Protein AF-A0A0N4XAH3-F1 (afdb_monomer_lite)

Radius of gyration: 21.97 Å; chains: 1; bounding box: 39×33×67 Å

Sequence (111 aa):
MGSLNHLNLLRDEHLELLNKYGELQQKYATLQSKVDPDQVPDASTLAGQLCATMRNLFENHTFSDIVIRVDGRELKCHKFLLVARSNHWNDLESTDFVDIPGIIPCRFQEV

Structure (mmCIF, N/CA/C/O backbone):
data_AF-A0A0N4XAH3-F1
#
_entry.id   AF-A0A0N4XAH3-F1
#
loop_
_atom_site.group_PDB
_atom_site.id
_atom_site.type_symbol
_atom_site.label_atom_id
_atom_site.label_alt_id
_atom_site.label_comp_id
_atom_site.label_asym_id
_atom_site.label_entity_id
_atom_site.label_seq_id
_atom_site.pdbx_PDB_ins_code
_atom_site.Cartn_x
_atom_site.Cartn_y
_atom_site.Cartn_z
_atom_site.occupancy
_atom_site.B_iso_or_equiv
_atom_site.auth_seq_id
_atom_site.auth_comp_id
_atom_site.auth_asym_id
_atom_site.auth_atom_id
_atom_site.pdbx_PDB_model_num
ATOM 1 N N . MET A 1 1 ? 11.287 -8.070 -51.767 1.00 53.91 1 MET A N 1
ATOM 2 C CA . MET A 1 1 ? 11.911 -7.054 -50.885 1.00 53.91 1 MET A CA 1
ATOM 3 C C . MET A 1 1 ? 11.103 -6.722 -49.619 1.00 53.91 1 MET A C 1
ATOM 5 O O . MET A 1 1 ? 11.722 -6.292 -48.663 1.00 53.91 1 MET A O 1
ATOM 9 N N . GLY A 1 2 ? 9.780 -6.953 -49.535 1.00 62.84 2 GLY A N 1
ATOM 10 C CA . GLY A 1 2 ? 8.980 -6.561 -48.352 1.00 62.84 2 GLY A CA 1
ATOM 11 C C . GLY A 1 2 ? 9.208 -7.360 -47.052 1.00 62.84 2 GLY A C 1
ATOM 12 O O . GLY A 1 2 ? 9.194 -6.779 -45.974 1.00 62.84 2 GLY A O 1
ATOM 13 N N . SER A 1 3 ? 9.480 -8.670 -47.128 1.00 66.81 3 SER A N 1
ATOM 14 C CA . SER A 1 3 ? 9.614 -9.526 -45.929 1.00 66.81 3 SER A CA 1
ATOM 15 C C . SER A 1 3 ? 10.865 -9.242 -45.089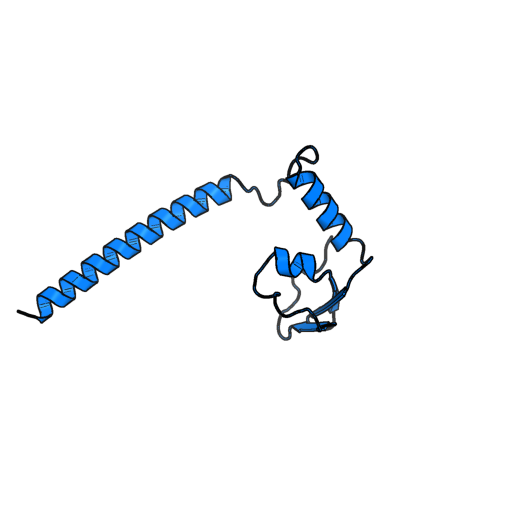 1.00 66.81 3 SER A C 1
ATOM 17 O O . SER A 1 3 ? 10.835 -9.408 -43.874 1.00 66.81 3 SER A O 1
ATOM 19 N N . LEU A 1 4 ? 11.963 -8.824 -45.723 1.00 72.94 4 LEU A N 1
ATOM 20 C CA . LEU A 1 4 ? 13.233 -8.551 -45.043 1.00 72.94 4 LEU A CA 1
ATOM 21 C C . LEU A 1 4 ? 13.176 -7.213 -44.287 1.00 72.94 4 LEU A C 1
ATOM 23 O O . LEU A 1 4 ? 13.719 -7.090 -43.196 1.00 72.94 4 LEU A O 1
ATOM 27 N N . ASN A 1 5 ? 12.429 -6.246 -44.824 1.00 78.00 5 ASN A N 1
ATOM 28 C CA . ASN A 1 5 ? 12.179 -4.961 -44.172 1.00 78.00 5 ASN A CA 1
ATOM 29 C C . ASN A 1 5 ? 11.306 -5.114 -42.921 1.00 78.00 5 ASN A C 1
ATOM 31 O O . ASN A 1 5 ? 11.575 -4.473 -41.913 1.00 78.00 5 ASN A O 1
ATOM 35 N N . HIS A 1 6 ? 10.304 -5.997 -42.956 1.00 83.88 6 HIS A N 1
ATOM 36 C CA . HIS A 1 6 ? 9.456 -6.256 -41.792 1.00 83.88 6 HIS A CA 1
ATOM 37 C C . HIS A 1 6 ? 10.210 -6.970 -40.659 1.00 83.88 6 HIS A C 1
ATOM 39 O O . HIS A 1 6 ? 10.046 -6.620 -39.494 1.00 83.88 6 HIS A O 1
ATOM 45 N N . LEU A 1 7 ? 11.088 -7.921 -40.998 1.00 89.00 7 LEU A N 1
ATOM 46 C CA . LEU A 1 7 ? 11.927 -8.605 -40.011 1.00 89.00 7 LEU A CA 1
ATOM 47 C C . LEU A 1 7 ? 12.915 -7.643 -39.330 1.00 89.00 7 LEU A C 1
ATOM 49 O O . LEU A 1 7 ? 13.125 -7.732 -38.123 1.00 89.00 7 LEU A O 1
ATOM 53 N N . ASN A 1 8 ? 13.507 -6.720 -40.096 1.00 90.19 8 ASN A N 1
ATOM 54 C CA . ASN A 1 8 ? 14.386 -5.689 -39.543 1.00 90.19 8 ASN A CA 1
ATOM 55 C C . ASN A 1 8 ? 13.621 -4.718 -38.639 1.00 90.19 8 ASN A C 1
ATOM 57 O O . ASN A 1 8 ? 14.080 -4.453 -37.537 1.00 90.19 8 ASN A O 1
ATOM 61 N N . LEU A 1 9 ? 12.424 -4.282 -39.046 1.00 91.94 9 LEU A N 1
ATOM 62 C CA . LEU A 1 9 ? 11.578 -3.428 -38.211 1.00 91.94 9 LEU A CA 1
ATOM 63 C C . LEU A 1 9 ? 11.254 -4.091 -36.863 1.00 91.94 9 LEU A C 1
ATOM 65 O O . LEU A 1 9 ? 11.437 -3.480 -35.817 1.00 91.94 9 LEU A O 1
ATOM 69 N N . LEU A 1 10 ? 10.845 -5.364 -36.880 1.00 91.25 10 LEU A N 1
ATOM 70 C CA . LEU A 1 10 ? 10.528 -6.102 -35.655 1.00 91.25 10 LEU A CA 1
ATOM 71 C C . LEU A 1 10 ? 11.757 -6.274 -34.751 1.00 91.25 10 LEU A C 1
ATOM 73 O O . LEU A 1 10 ? 11.655 -6.213 -33.527 1.00 91.25 10 LEU A O 1
ATOM 77 N N . ARG A 1 11 ? 12.934 -6.493 -35.349 1.00 94.00 11 ARG A N 1
ATOM 78 C CA . ARG A 1 11 ? 14.198 -6.561 -34.611 1.00 94.00 11 ARG A CA 1
ATOM 79 C C . ARG A 1 11 ? 14.508 -5.232 -33.928 1.00 94.00 11 ARG A C 1
ATOM 81 O O . ARG A 1 11 ? 14.910 -5.249 -32.767 1.00 94.00 11 ARG A O 1
ATOM 88 N N . ASP A 1 12 ? 14.331 -4.121 -34.630 1.00 93.44 12 ASP A N 1
ATOM 89 C CA . ASP A 1 12 ? 14.605 -2.787 -34.100 1.00 93.44 12 ASP A CA 1
ATOM 90 C C . ASP A 1 12 ? 13.641 -2.441 -32.955 1.00 93.44 12 ASP A C 1
ATOM 92 O O . ASP A 1 12 ? 14.091 -2.034 -31.884 1.00 93.44 12 ASP A O 1
ATOM 96 N N . GLU A 1 13 ? 12.343 -2.721 -33.110 1.00 93.75 13 GLU A N 1
ATOM 97 C CA . GLU A 1 13 ? 11.346 -2.562 -32.039 1.00 93.75 13 GLU A CA 1
ATOM 98 C C . GLU A 1 13 ? 11.663 -3.439 -30.818 1.00 93.75 13 GLU A C 1
ATOM 100 O O . GLU A 1 13 ? 11.558 -2.993 -29.674 1.00 93.75 13 GLU A O 1
ATOM 105 N N . HIS A 1 14 ? 12.097 -4.683 -31.040 1.00 94.75 14 HIS A N 1
ATOM 106 C CA . HIS A 1 14 ? 12.487 -5.584 -29.958 1.00 94.75 14 HIS A CA 1
ATOM 107 C C . HIS A 1 14 ? 13.736 -5.083 -29.219 1.00 94.75 14 HIS A C 1
ATOM 109 O O . HIS A 1 14 ? 13.808 -5.167 -27.993 1.00 94.75 14 HIS A O 1
ATOM 115 N N . LEU A 1 15 ? 14.721 -4.540 -29.939 1.00 96.50 15 LEU A N 1
ATOM 116 C CA . LEU A 1 15 ? 15.907 -3.931 -29.333 1.00 96.50 15 LEU A CA 1
ATOM 117 C C . LEU A 1 15 ? 15.550 -2.678 -28.530 1.00 96.50 15 LEU A C 1
ATOM 119 O O . LEU A 1 15 ? 16.052 -2.504 -27.418 1.00 96.50 15 LEU A O 1
ATOM 123 N N . GLU A 1 16 ? 14.656 -1.838 -29.048 1.00 96.62 16 GLU A N 1
ATOM 124 C CA . GLU A 1 16 ? 14.161 -0.665 -28.332 1.00 96.62 16 GLU A CA 1
ATOM 125 C C . GLU A 1 16 ? 13.422 -1.066 -27.048 1.00 96.62 16 GLU A C 1
ATOM 127 O O . GLU A 1 16 ? 13.651 -0.484 -25.983 1.00 96.62 16 GLU A O 1
ATOM 132 N N . LEU A 1 17 ? 12.578 -2.098 -27.121 1.00 96.00 17 LEU A N 1
ATOM 133 C CA . LEU A 1 17 ? 11.853 -2.620 -25.969 1.00 96.00 17 LEU A CA 1
ATOM 134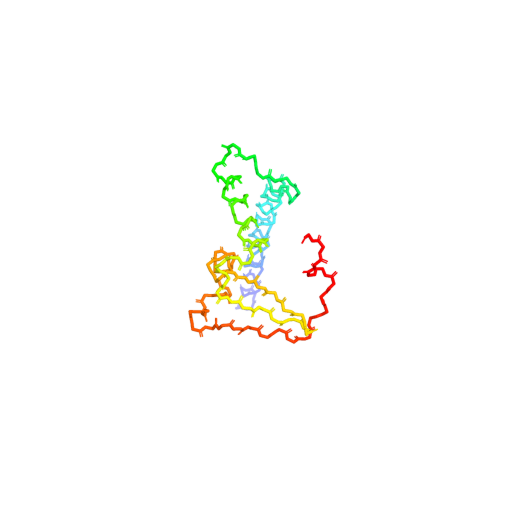 C C . LEU A 1 17 ? 12.801 -3.190 -24.909 1.00 96.00 17 LEU A C 1
ATOM 136 O O . LEU A 1 17 ? 12.633 -2.897 -23.726 1.00 96.00 17 LEU A O 1
ATOM 140 N N . LEU A 1 18 ? 13.816 -3.958 -25.316 1.00 96.50 18 LEU A N 1
ATOM 141 C CA . LEU A 1 18 ? 14.836 -4.474 -24.401 1.00 96.50 18 LEU A CA 1
ATOM 142 C C . LEU A 1 18 ? 15.605 -3.345 -23.710 1.00 96.50 18 LEU A C 1
ATOM 144 O O . LEU A 1 18 ? 15.866 -3.432 -22.510 1.00 96.50 18 LEU A O 1
ATOM 148 N N . ASN A 1 19 ? 15.927 -2.273 -24.437 1.00 96.56 19 ASN A N 1
ATOM 149 C CA . ASN A 1 19 ? 16.609 -1.121 -23.857 1.00 96.56 19 ASN A CA 1
ATOM 150 C C . ASN A 1 19 ? 15.723 -0.414 -22.817 1.00 96.56 19 ASN A C 1
ATOM 152 O O . ASN A 1 19 ? 16.140 -0.208 -21.677 1.00 96.56 19 ASN A O 1
ATOM 156 N N . LYS A 1 20 ? 14.456 -0.146 -23.163 1.00 96.69 20 LYS A N 1
ATOM 157 C CA . LYS A 1 20 ? 13.464 0.428 -22.235 1.00 96.69 20 LYS A CA 1
ATOM 158 C C . LYS A 1 20 ? 13.266 -0.441 -20.994 1.00 96.69 20 LYS A C 1
ATOM 160 O O . LYS A 1 20 ? 13.168 0.084 -19.886 1.00 96.69 20 LYS A O 1
ATOM 165 N N . TYR A 1 21 ? 13.224 -1.761 -21.166 1.00 95.19 21 TYR A N 1
ATOM 166 C CA . TYR A 1 21 ? 13.111 -2.703 -20.058 1.00 95.19 21 TYR A CA 1
ATOM 167 C C . TYR A 1 21 ? 14.340 -2.647 -19.140 1.00 95.19 21 TYR A C 1
ATOM 169 O O . TYR A 1 21 ? 14.188 -2.569 -17.921 1.00 95.19 21 TYR A O 1
ATOM 177 N N . GLY A 1 22 ? 15.549 -2.603 -19.708 1.00 96.44 22 GLY A N 1
ATOM 178 C CA . GLY A 1 22 ? 16.793 -2.455 -18.950 1.00 96.44 22 GLY A CA 1
ATOM 179 C C . GLY A 1 22 ? 16.842 -1.156 -18.139 1.00 96.44 22 GLY A C 1
ATOM 180 O O . GLY A 1 22 ? 17.138 -1.183 -16.943 1.00 96.44 22 GLY A O 1
ATOM 181 N N . GLU A 1 23 ? 16.478 -0.026 -18.750 1.00 95.25 23 GLU A N 1
ATOM 182 C CA . GLU A 1 23 ? 16.378 1.263 -18.054 1.00 95.25 23 GLU A CA 1
ATOM 183 C C . GLU A 1 23 ? 15.352 1.229 -16.915 1.00 95.25 23 GLU A C 1
ATOM 185 O O . GLU A 1 23 ? 15.600 1.756 -15.827 1.00 95.25 23 GLU A O 1
ATOM 190 N N . LEU A 1 24 ? 14.192 0.609 -17.147 1.00 94.06 24 LEU A N 1
ATOM 191 C CA . LEU A 1 24 ? 13.151 0.481 -16.135 1.00 94.06 24 LEU A CA 1
ATOM 192 C C . LEU A 1 24 ? 13.622 -0.382 -14.960 1.00 94.06 24 LEU A C 1
ATOM 194 O O . LEU A 1 24 ? 13.429 0.001 -13.807 1.00 94.06 24 LEU A O 1
ATOM 198 N N . GLN A 1 25 ? 14.294 -1.499 -15.242 1.00 93.38 25 GLN A N 1
ATOM 199 C CA . GLN A 1 25 ? 14.850 -2.383 -14.222 1.00 93.38 25 GLN A CA 1
ATOM 200 C C . GLN A 1 25 ? 15.916 -1.669 -13.376 1.00 93.38 25 GLN A C 1
ATOM 202 O O . GLN A 1 25 ? 15.919 -1.805 -12.153 1.00 93.38 25 GLN A O 1
ATOM 207 N N . GLN A 1 26 ? 16.774 -0.846 -13.990 1.00 91.62 26 GLN A N 1
ATOM 208 C CA . GLN A 1 26 ? 17.761 -0.030 -13.269 1.00 91.62 26 GLN A CA 1
ATOM 209 C C . GLN A 1 26 ? 17.109 1.035 -12.378 1.00 91.62 26 GLN A C 1
ATOM 211 O O . GLN A 1 26 ? 17.508 1.211 -11.221 1.00 91.62 26 GLN A O 1
ATOM 216 N N . LYS A 1 27 ? 16.086 1.734 -12.889 1.00 91.00 27 LYS A N 1
ATOM 217 C CA . LYS A 1 27 ? 15.315 2.709 -12.102 1.00 91.00 27 LYS A CA 1
ATOM 218 C C . LYS A 1 27 ? 14.646 2.029 -10.914 1.00 91.00 27 LYS A C 1
ATOM 220 O O . LYS A 1 27 ? 14.741 2.535 -9.800 1.00 91.00 27 LYS A O 1
ATOM 225 N N . TYR A 1 28 ? 14.037 0.867 -11.135 1.00 87.19 28 TYR A N 1
ATOM 226 C CA . TYR A 1 28 ? 13.399 0.094 -10.077 1.00 87.19 28 TYR A CA 1
ATOM 227 C C . TYR A 1 28 ? 14.403 -0.359 -9.014 1.00 87.19 28 TYR A C 1
ATOM 229 O O . TYR A 1 28 ? 14.171 -0.120 -7.836 1.00 87.19 28 TYR A O 1
ATOM 237 N N . ALA A 1 29 ? 15.554 -0.911 -9.410 1.00 82.19 29 ALA A N 1
ATOM 238 C CA . ALA A 1 29 ? 16.608 -1.313 -8.477 1.00 82.19 29 ALA A CA 1
ATOM 239 C C . ALA A 1 29 ? 17.112 -0.136 -7.621 1.00 82.19 29 ALA A C 1
ATOM 241 O O . ALA A 1 29 ? 17.302 -0.278 -6.416 1.00 82.19 29 ALA A O 1
ATOM 242 N N . THR A 1 30 ? 17.263 1.047 -8.224 1.00 79.88 30 THR A N 1
ATOM 243 C CA . THR A 1 30 ? 17.683 2.272 -7.520 1.00 79.88 30 THR A CA 1
ATOM 244 C C . THR A 1 30 ? 16.617 2.791 -6.554 1.00 79.88 30 THR A C 1
ATOM 246 O O . THR A 1 30 ? 16.935 3.336 -5.499 1.00 79.88 30 THR A O 1
ATOM 249 N N . LEU A 1 31 ? 15.338 2.679 -6.918 1.00 79.62 31 LEU A N 1
ATOM 250 C CA . LEU A 1 31 ? 14.236 3.050 -6.033 1.00 79.62 31 LEU A CA 1
ATOM 251 C C . LEU A 1 31 ? 14.111 2.050 -4.883 1.00 79.62 31 LEU A C 1
ATOM 253 O O . LEU A 1 31 ? 13.998 2.460 -3.735 1.00 79.62 31 LEU A O 1
ATOM 257 N N . GLN A 1 32 ? 14.219 0.756 -5.173 1.00 72.38 32 GLN A N 1
ATOM 258 C CA . GLN A 1 32 ? 14.176 -0.307 -4.176 1.00 72.38 32 GLN A CA 1
ATOM 259 C C . GLN A 1 32 ? 15.345 -0.216 -3.189 1.00 72.38 32 GLN A C 1
ATOM 261 O O . GLN A 1 32 ? 15.143 -0.417 -2.002 1.00 72.38 32 GLN A O 1
ATOM 266 N N . SER A 1 33 ? 16.550 0.164 -3.630 1.00 66.38 33 SER A N 1
ATOM 267 C CA . SER A 1 33 ? 17.678 0.372 -2.710 1.00 66.38 33 SER A CA 1
ATOM 268 C C . SER A 1 33 ? 17.496 1.578 -1.782 1.00 66.38 33 SER A C 1
ATOM 270 O O . SER A 1 33 ? 18.182 1.677 -0.771 1.00 66.38 33 SER A O 1
ATOM 272 N N . LYS A 1 34 ? 16.633 2.534 -2.149 1.00 65.00 34 LYS A N 1
ATOM 273 C CA . LYS A 1 34 ? 16.312 3.726 -1.344 1.00 65.00 34 LYS A CA 1
ATOM 274 C C . LYS A 1 34 ? 15.108 3.520 -0.430 1.00 65.00 34 LYS A C 1
ATOM 276 O O . LYS A 1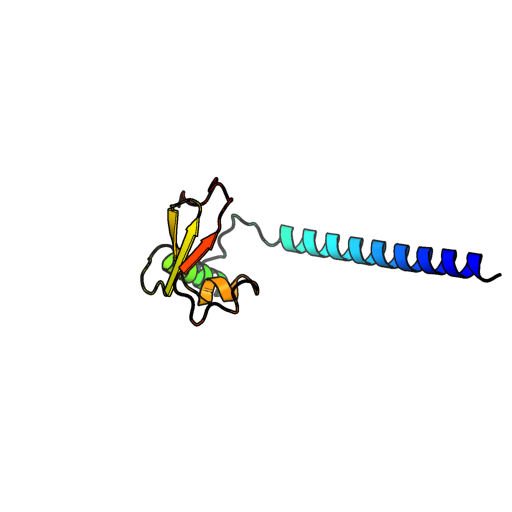 34 ? 14.904 4.314 0.481 1.00 65.00 34 LYS A O 1
ATOM 281 N N . VAL A 1 35 ? 14.303 2.501 -0.703 1.00 63.38 35 VAL A N 1
ATOM 282 C CA . VAL A 1 35 ? 13.124 2.131 0.072 1.00 63.38 35 VAL A CA 1
ATOM 283 C C . VAL A 1 35 ? 13.463 0.830 0.778 1.00 63.38 35 VAL A C 1
ATOM 285 O O . VAL A 1 35 ? 13.206 -0.253 0.261 1.00 63.38 35 VAL A O 1
ATOM 288 N N . ASP A 1 36 ? 14.086 0.939 1.945 1.00 60.16 36 ASP A N 1
ATOM 289 C CA . ASP A 1 36 ? 14.221 -0.204 2.839 1.00 60.16 36 ASP A CA 1
ATOM 290 C C . ASP A 1 36 ? 12.822 -0.512 3.419 1.00 60.16 36 ASP A C 1
ATOM 292 O O . ASP A 1 36 ? 12.249 0.346 4.097 1.00 60.16 36 ASP A O 1
ATOM 296 N N . PRO A 1 37 ? 12.217 -1.676 3.104 1.00 56.97 37 PRO A N 1
ATOM 297 C CA . PRO A 1 37 ? 10.848 -1.998 3.504 1.00 56.97 37 PRO A CA 1
ATOM 298 C C . PRO A 1 37 ? 10.672 -2.122 5.024 1.00 56.97 37 PRO A C 1
ATOM 300 O O . PRO A 1 37 ? 9.544 -1.982 5.499 1.00 56.97 37 PRO A O 1
ATOM 303 N N . ASP A 1 38 ? 11.759 -2.343 5.770 1.00 56.50 38 ASP A N 1
ATOM 304 C CA . ASP A 1 38 ? 11.748 -2.429 7.234 1.00 56.50 38 ASP A CA 1
ATOM 305 C C . ASP A 1 38 ? 12.146 -1.101 7.904 1.00 56.50 38 ASP A C 1
ATOM 307 O O . ASP A 1 38 ? 11.960 -0.920 9.112 1.00 56.50 38 ASP A O 1
ATOM 311 N N . GLN A 1 39 ? 12.655 -0.134 7.134 1.00 62.09 39 GLN A N 1
ATOM 312 C CA . GLN A 1 39 ? 13.041 1.169 7.656 1.00 62.09 39 GLN A CA 1
ATOM 313 C C . GLN A 1 39 ? 11.805 2.060 7.755 1.00 62.09 39 GLN A C 1
ATOM 315 O O . GLN A 1 39 ? 11.338 2.666 6.789 1.00 62.09 39 GLN A O 1
ATOM 320 N N . VAL A 1 40 ? 11.247 2.121 8.964 1.00 62.00 40 VAL A N 1
ATOM 321 C CA . VAL A 1 40 ? 10.173 3.059 9.288 1.00 62.00 40 VAL A CA 1
ATOM 322 C C . VAL A 1 40 ? 10.688 4.474 9.005 1.00 62.00 40 VAL A C 1
ATOM 324 O O . VAL A 1 40 ? 11.720 4.846 9.565 1.00 62.00 40 VAL A O 1
ATOM 327 N N . PRO A 1 41 ? 10.010 5.264 8.150 1.00 66.62 41 PRO A N 1
ATOM 328 C CA . PRO A 1 41 ? 10.446 6.619 7.858 1.00 66.62 41 PRO A CA 1
ATOM 329 C C . PRO A 1 41 ? 10.568 7.416 9.155 1.00 66.62 41 PRO A C 1
ATOM 331 O O . PRO A 1 41 ? 9.679 7.347 10.008 1.00 66.62 41 PRO A O 1
ATOM 334 N N . ASP A 1 42 ? 11.671 8.157 9.291 1.00 72.25 42 ASP A N 1
ATOM 335 C CA . ASP A 1 42 ? 11.990 8.935 10.487 1.00 72.25 42 ASP A CA 1
ATOM 336 C C . ASP A 1 42 ? 10.761 9.711 10.962 1.00 72.25 42 ASP A C 1
ATOM 338 O O . ASP A 1 42 ? 10.210 10.530 10.220 1.00 72.25 42 ASP A O 1
ATOM 342 N N . ALA A 1 43 ? 10.342 9.486 12.209 1.00 73.69 43 ALA A N 1
ATOM 343 C CA . ALA A 1 43 ? 9.137 10.092 12.781 1.00 73.69 43 ALA A CA 1
ATOM 344 C C . ALA A 1 43 ? 9.204 11.633 12.884 1.00 73.69 43 ALA A C 1
ATOM 346 O O . ALA A 1 43 ? 8.205 12.281 13.188 1.00 73.69 43 ALA A O 1
ATOM 347 N N . SER A 1 44 ? 10.374 12.228 12.635 1.00 75.81 44 SER A N 1
ATOM 348 C CA . SER A 1 44 ? 10.582 13.675 12.510 1.00 75.81 44 SER A CA 1
ATOM 349 C C . SER A 1 44 ? 10.222 14.226 11.124 1.00 75.81 44 SER A C 1
ATOM 351 O O . SER A 1 44 ? 10.042 15.433 10.972 1.00 75.81 44 SER A O 1
ATOM 353 N N . THR A 1 45 ? 10.106 13.365 10.111 1.00 84.50 45 THR A N 1
ATOM 354 C CA . THR A 1 45 ? 9.720 13.739 8.748 1.00 84.50 45 THR A CA 1
ATOM 355 C C . THR A 1 45 ? 8.205 13.677 8.581 1.00 84.50 45 THR A C 1
ATOM 357 O O . THR A 1 45 ? 7.534 12.850 9.198 1.00 84.50 45 THR A O 1
ATOM 360 N N . LEU A 1 46 ? 7.655 14.506 7.688 1.00 84.75 46 LEU A N 1
ATOM 361 C CA . LEU A 1 46 ? 6.226 14.474 7.350 1.00 84.75 46 LEU A CA 1
ATOM 362 C C . LEU A 1 46 ? 5.775 13.070 6.917 1.00 84.75 46 LEU A C 1
ATOM 364 O O . LEU A 1 46 ? 4.713 12.608 7.323 1.00 84.75 46 LEU A O 1
ATOM 368 N N . ALA A 1 47 ? 6.598 12.386 6.117 1.00 81.00 47 ALA A N 1
ATOM 369 C CA . ALA A 1 47 ? 6.327 11.023 5.677 1.00 81.00 47 ALA A CA 1
ATOM 370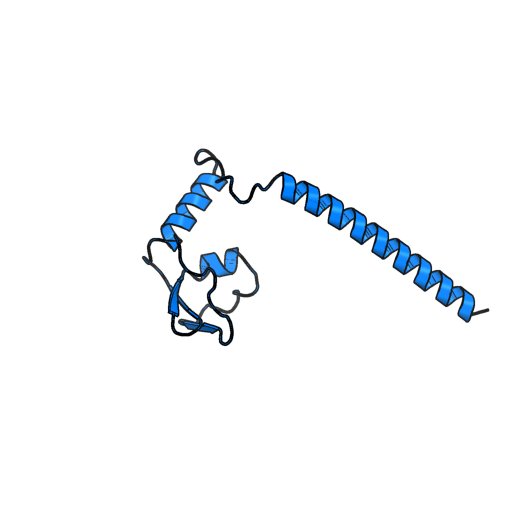 C C . ALA A 1 47 ? 6.266 10.049 6.865 1.00 81.00 47 ALA A C 1
ATOM 372 O O . ALA A 1 47 ? 5.324 9.269 6.958 1.00 81.00 47 ALA A O 1
ATOM 373 N N . GLY A 1 48 ? 7.207 10.144 7.811 1.00 82.75 48 GLY A N 1
ATOM 374 C CA . GLY A 1 48 ? 7.214 9.334 9.032 1.00 82.75 48 GLY A CA 1
ATOM 375 C C . GLY A 1 48 ? 5.999 9.573 9.921 1.00 82.75 48 GLY A C 1
ATOM 376 O O . GLY A 1 48 ? 5.346 8.620 10.344 1.00 82.75 48 GLY A O 1
ATOM 377 N N . GLN A 1 49 ? 5.637 10.837 10.143 1.00 87.81 49 GLN A N 1
ATOM 378 C CA . GLN A 1 49 ? 4.441 11.209 10.905 1.00 87.81 49 GLN A CA 1
ATOM 379 C C . GLN A 1 49 ? 3.159 10.698 10.242 1.00 87.81 49 GLN A C 1
ATOM 381 O O . GLN A 1 49 ? 2.273 10.174 10.923 1.00 87.81 49 GLN A O 1
ATOM 386 N N . LEU A 1 50 ? 3.067 10.802 8.913 1.00 85.94 50 LEU A N 1
ATOM 387 C CA . LEU A 1 50 ? 1.930 10.292 8.156 1.00 85.94 50 LEU A CA 1
ATOM 388 C C . LEU A 1 50 ? 1.850 8.766 8.244 1.00 85.94 50 LEU A C 1
ATOM 390 O O . LEU A 1 50 ? 0.788 8.242 8.565 1.00 85.94 50 LEU A O 1
ATOM 394 N N . CYS A 1 51 ? 2.960 8.053 8.041 1.00 83.88 51 CYS A N 1
ATOM 395 C CA . CYS A 1 51 ? 3.016 6.598 8.180 1.00 83.88 51 CYS A CA 1
ATOM 396 C C . CYS A 1 51 ? 2.634 6.138 9.592 1.00 83.88 51 CYS A C 1
ATOM 398 O O . CYS A 1 51 ? 1.864 5.189 9.730 1.00 83.88 51 CYS A O 1
ATOM 400 N N . ALA A 1 52 ? 3.113 6.821 10.636 1.00 85.19 52 ALA A N 1
ATOM 401 C CA . ALA A 1 52 ? 2.737 6.532 12.018 1.00 85.19 52 ALA A CA 1
ATOM 402 C C . ALA A 1 52 ? 1.236 6.757 12.257 1.00 85.19 52 ALA A C 1
ATOM 404 O O . ALA A 1 52 ? 0.575 5.925 12.873 1.00 85.19 52 ALA A O 1
ATOM 405 N N . THR A 1 53 ? 0.679 7.839 11.710 1.00 86.56 53 THR A N 1
ATOM 406 C CA . THR A 1 53 ? -0.756 8.139 11.810 1.00 86.56 53 THR A CA 1
ATOM 407 C C . THR A 1 53 ? -1.599 7.100 11.068 1.00 86.56 53 THR A C 1
ATOM 409 O O . THR A 1 53 ? -2.578 6.604 11.615 1.00 86.56 53 THR A O 1
ATOM 412 N N . MET A 1 54 ? -1.208 6.725 9.847 1.00 85.06 54 MET A N 1
ATOM 413 C CA . MET A 1 54 ? -1.890 5.700 9.049 1.00 85.06 54 MET A CA 1
ATOM 414 C C . MET A 1 54 ? -1.835 4.327 9.719 1.00 85.06 54 MET A C 1
ATOM 416 O O . MET A 1 54 ? -2.844 3.630 9.745 1.00 85.06 54 MET A O 1
ATOM 420 N N . ARG A 1 55 ? -0.686 3.953 10.299 1.00 83.75 55 ARG A N 1
ATOM 421 C CA . ARG A 1 55 ? -0.547 2.726 11.094 1.00 83.75 55 ARG A CA 1
ATOM 422 C C . ARG A 1 55 ? -1.494 2.743 12.289 1.00 83.75 55 ARG A C 1
ATOM 424 O O . ARG A 1 55 ? -2.248 1.799 12.474 1.00 83.75 55 ARG A O 1
ATOM 431 N N . ASN A 1 56 ? -1.508 3.845 13.036 1.00 86.06 56 ASN A N 1
ATOM 432 C CA . ASN A 1 56 ? -2.378 4.006 14.193 1.00 86.06 56 ASN A CA 1
ATOM 433 C C . ASN A 1 56 ? -3.867 3.928 13.814 1.00 86.06 56 ASN A C 1
ATOM 435 O O . ASN A 1 56 ? -4.660 3.384 14.572 1.00 86.06 56 ASN A O 1
ATOM 439 N N . LEU A 1 57 ? -4.254 4.454 12.646 1.00 84.00 57 LEU A N 1
ATOM 440 C CA . LEU A 1 57 ? -5.610 4.295 12.118 1.00 84.00 57 LEU A CA 1
ATOM 441 C C . LEU A 1 57 ? -5.893 2.849 11.712 1.00 84.00 57 LEU A C 1
ATOM 443 O O . LEU A 1 57 ? -6.968 2.359 11.997 1.00 84.00 57 LEU A O 1
ATOM 447 N N . PHE A 1 58 ? -4.953 2.147 11.085 1.00 81.38 58 PHE A N 1
ATOM 448 C CA . PHE A 1 58 ? -5.156 0.748 10.712 1.00 81.38 58 PHE A CA 1
ATOM 449 C C . PHE A 1 58 ? -5.320 -0.170 11.938 1.00 81.38 58 PHE A C 1
ATOM 451 O O . PHE A 1 58 ? -6.224 -1.004 11.968 1.00 81.38 58 PHE A O 1
ATOM 458 N N . GLU A 1 59 ? -4.479 0.011 12.960 1.00 82.88 59 GLU A N 1
ATOM 459 C CA . GLU A 1 59 ? -4.511 -0.760 14.211 1.00 82.88 59 GLU A CA 1
ATOM 460 C C . GLU A 1 59 ? -5.747 -0.422 15.057 1.00 82.88 59 GLU A C 1
ATOM 462 O O . GLU A 1 59 ? -6.418 -1.311 15.584 1.00 82.88 59 GLU A O 1
ATOM 467 N N . ASN A 1 60 ? -6.096 0.863 15.158 1.00 81.50 60 ASN A N 1
ATOM 468 C CA . ASN A 1 60 ? -7.316 1.279 15.832 1.00 81.50 60 ASN A CA 1
ATOM 469 C C . ASN A 1 60 ? -8.470 1.288 14.839 1.00 81.50 60 ASN A C 1
ATOM 471 O O . ASN A 1 60 ? -8.660 2.256 14.114 1.00 81.50 60 ASN A O 1
ATOM 475 N N . HIS A 1 61 ? -9.329 0.274 14.897 1.00 82.31 61 HIS A N 1
ATOM 476 C CA . HIS A 1 61 ? -10.552 0.154 14.083 1.00 82.31 61 HIS A CA 1
ATOM 477 C C . HIS A 1 61 ? -11.592 1.294 14.254 1.00 82.31 61 HIS A C 1
ATOM 479 O O . HIS A 1 61 ? -12.750 1.176 13.848 1.00 82.31 61 HIS A O 1
ATOM 485 N N . THR A 1 62 ? -11.213 2.398 14.892 1.00 79.50 62 THR A N 1
ATOM 486 C CA . THR A 1 62 ? -11.952 3.652 14.954 1.00 79.50 62 THR A CA 1
ATOM 487 C C . THR A 1 62 ? -12.105 4.221 13.541 1.00 79.50 62 THR A C 1
ATOM 489 O O . THR A 1 62 ? -11.140 4.317 12.785 1.00 79.50 62 THR A O 1
ATOM 492 N N . PHE A 1 63 ? -13.332 4.610 13.185 1.00 83.56 63 PHE A N 1
ATOM 493 C CA . PHE A 1 63 ? -13.693 5.122 11.854 1.00 83.56 63 PHE A CA 1
ATOM 494 C C . PHE A 1 63 ? -13.483 4.140 10.691 1.00 83.56 63 PHE A C 1
ATOM 496 O O . PHE A 1 63 ? -13.415 4.578 9.545 1.00 83.56 63 PHE A O 1
ATOM 503 N N . SER A 1 64 ? -13.391 2.832 10.951 1.00 88.94 64 SER A N 1
ATOM 504 C CA . SER A 1 64 ? -13.432 1.851 9.866 1.00 88.94 64 SER A CA 1
ATOM 505 C C . SER A 1 64 ? -14.776 1.923 9.140 1.00 88.94 64 SER A C 1
ATOM 507 O O . SER A 1 64 ? -15.832 1.810 9.761 1.00 88.94 64 SER A O 1
ATOM 509 N N . ASP A 1 65 ? -14.719 2.113 7.829 1.00 91.81 65 ASP A N 1
ATOM 510 C CA . ASP A 1 65 ? -15.856 2.323 6.928 1.00 91.81 65 ASP A CA 1
ATOM 511 C C . ASP A 1 65 ? -15.998 1.187 5.897 1.00 91.81 65 ASP A C 1
ATOM 513 O O . ASP A 1 65 ? -16.887 1.237 5.049 1.00 91.81 65 ASP A O 1
ATOM 517 N N . ILE A 1 66 ? -15.145 0.155 5.977 1.00 92.69 66 ILE A N 1
ATOM 518 C CA . ILE A 1 66 ? -15.213 -1.056 5.152 1.00 92.69 66 ILE A CA 1
ATOM 519 C C . ILE A 1 66 ? -14.681 -2.295 5.889 1.00 92.69 66 ILE A C 1
ATOM 521 O O . ILE A 1 66 ? -13.748 -2.209 6.696 1.00 92.69 66 ILE A O 1
ATOM 525 N N . VAL A 1 67 ? -15.249 -3.467 5.586 1.00 92.69 67 VAL A N 1
ATOM 526 C CA . VAL A 1 67 ? -14.794 -4.776 6.088 1.00 92.69 67 VAL A CA 1
ATOM 527 C C . VAL A 1 67 ? -14.361 -5.682 4.935 1.00 92.69 67 VAL A C 1
ATOM 529 O O . VAL A 1 67 ? -15.140 -5.971 4.031 1.00 92.69 67 VAL A O 1
ATOM 532 N N . ILE A 1 68 ? -13.126 -6.178 4.972 1.00 90.62 68 ILE A N 1
ATOM 533 C CA . ILE A 1 68 ? -12.615 -7.153 4.003 1.00 90.62 68 ILE A CA 1
ATOM 534 C C . ILE A 1 68 ? -12.703 -8.544 4.625 1.00 90.62 68 ILE A C 1
ATOM 536 O O . ILE A 1 68 ? -12.130 -8.791 5.686 1.00 90.62 68 ILE A O 1
ATOM 540 N N . ARG A 1 69 ? -13.411 -9.457 3.963 1.00 90.81 69 ARG A N 1
ATOM 541 C CA . ARG A 1 69 ? -13.576 -10.843 4.392 1.00 90.81 69 ARG A CA 1
ATOM 542 C C . ARG A 1 69 ? -12.732 -11.766 3.524 1.00 90.81 69 ARG A C 1
ATOM 544 O O . ARG A 1 69 ? -12.886 -11.807 2.304 1.00 90.81 69 ARG A O 1
ATOM 551 N N . VAL A 1 70 ? -11.838 -12.511 4.163 1.00 88.56 70 VAL A N 1
ATOM 552 C CA . VAL A 1 70 ? -10.928 -13.458 3.508 1.00 88.56 70 VAL A CA 1
ATOM 553 C C . VAL A 1 70 ? -11.032 -14.790 4.229 1.00 88.56 70 VAL A C 1
ATOM 555 O O . VAL A 1 70 ? -10.667 -14.884 5.398 1.00 88.56 70 VAL A O 1
ATOM 558 N N . ASP A 1 71 ? -11.547 -15.810 3.542 1.00 82.81 71 ASP A N 1
ATOM 559 C CA . ASP A 1 71 ? -11.649 -17.183 4.065 1.00 82.81 71 ASP A CA 1
ATOM 560 C C . ASP A 1 71 ? -12.269 -17.263 5.481 1.00 82.81 71 ASP A C 1
ATOM 562 O O . ASP A 1 71 ? -11.758 -17.907 6.396 1.00 82.81 71 ASP A O 1
ATOM 566 N N . GLY A 1 72 ? -13.353 -16.509 5.695 1.00 78.25 72 GLY A N 1
ATOM 567 C CA . GLY A 1 72 ? -14.068 -16.444 6.976 1.00 78.25 72 GLY A CA 1
ATOM 568 C C . GLY A 1 72 ? -13.453 -15.525 8.040 1.00 78.25 72 GLY A C 1
ATOM 569 O O . GLY A 1 72 ? -14.046 -15.369 9.105 1.00 78.25 72 GLY A O 1
ATOM 570 N N . ARG A 1 73 ? -12.307 -14.883 7.777 1.00 85.12 73 ARG A N 1
ATOM 571 C CA . ARG A 1 73 ? -11.738 -13.836 8.642 1.00 85.12 73 ARG A CA 1
ATOM 572 C C . ARG A 1 73 ? -12.207 -12.461 8.199 1.00 85.12 73 ARG A C 1
ATOM 574 O O . ARG A 1 73 ? -12.200 -12.175 7.007 1.00 85.12 73 ARG A O 1
ATOM 581 N N . GLU A 1 74 ? -12.547 -11.604 9.155 1.00 88.62 74 GLU A N 1
ATOM 582 C CA . GLU A 1 74 ? -12.964 -10.224 8.898 1.00 88.62 74 GLU A CA 1
ATOM 583 C C . GLU A 1 74 ? -11.863 -9.239 9.296 1.00 88.62 74 GLU A C 1
ATOM 585 O O . GLU A 1 74 ? -11.319 -9.307 10.398 1.00 88.62 74 GLU A O 1
ATOM 590 N N . LEU A 1 75 ? -11.558 -8.299 8.405 1.00 87.69 75 LEU A N 1
ATOM 591 C CA . LEU A 1 75 ? -10.567 -7.252 8.606 1.00 87.69 75 LEU A CA 1
ATOM 592 C C . LEU A 1 75 ? -11.238 -5.889 8.434 1.00 87.69 75 LEU A C 1
ATOM 594 O O . LEU A 1 75 ? -11.717 -5.550 7.352 1.00 87.69 75 LEU A O 1
ATOM 598 N N . LYS A 1 76 ? -11.267 -5.097 9.505 1.00 90.06 76 LYS A N 1
ATOM 599 C CA . LYS A 1 76 ? -11.784 -3.725 9.468 1.00 90.06 76 LYS A CA 1
ATOM 600 C C . LYS A 1 76 ? -10.729 -2.790 8.889 1.00 90.06 76 LYS A C 1
ATOM 602 O O . LYS A 1 76 ? -9.560 -2.875 9.258 1.00 90.06 76 LYS A O 1
ATOM 607 N N . CYS A 1 77 ? -11.137 -1.921 7.975 1.00 88.94 77 CYS A N 1
ATOM 608 C CA . CYS A 1 77 ? -10.247 -1.061 7.201 1.00 88.94 77 CYS A CA 1
ATOM 609 C C . CYS A 1 77 ? -10.870 0.308 6.931 1.00 88.94 77 CYS A C 1
ATOM 611 O O . CYS A 1 77 ? -12.016 0.569 7.301 1.00 88.94 77 CYS A O 1
ATOM 613 N N . HIS A 1 78 ? -10.092 1.163 6.263 1.00 90.56 78 HIS A N 1
ATOM 614 C CA . HIS A 1 78 ? -10.485 2.514 5.873 1.00 90.56 78 HIS A CA 1
ATOM 615 C C . HIS A 1 78 ? -10.407 2.658 4.350 1.00 90.56 78 HIS A C 1
ATOM 617 O O . HIS A 1 78 ? -9.333 2.475 3.767 1.00 90.56 78 HIS A O 1
ATOM 623 N N . LYS A 1 79 ? -11.513 3.026 3.696 1.00 91.19 79 LYS A N 1
ATOM 624 C CA . LYS A 1 79 ? -11.624 3.199 2.237 1.00 91.19 79 LYS A CA 1
ATOM 625 C C . LYS A 1 79 ? -10.552 4.143 1.711 1.00 91.19 79 LYS A C 1
ATOM 627 O O . LYS A 1 79 ? -9.881 3.829 0.732 1.00 91.19 79 LYS A O 1
ATOM 632 N N . PHE A 1 80 ? -10.320 5.260 2.404 1.00 88.94 80 PHE A N 1
ATOM 633 C CA . PHE A 1 80 ? -9.326 6.245 1.976 1.00 88.94 80 PHE A CA 1
ATOM 634 C C . PHE A 1 80 ? -7.892 5.678 1.957 1.00 88.94 80 PHE A C 1
ATOM 636 O O . PHE A 1 80 ? -7.121 6.026 1.065 1.00 88.94 80 PHE A O 1
ATOM 643 N N . LEU A 1 81 ? -7.530 4.786 2.894 1.00 88.19 81 LEU A N 1
ATOM 644 C CA . LEU A 1 81 ? -6.208 4.143 2.918 1.00 88.19 81 LEU A CA 1
ATOM 645 C C . LEU A 1 81 ? -6.046 3.162 1.755 1.00 88.19 81 LEU A C 1
ATOM 647 O O . LEU A 1 81 ? -4.979 3.097 1.145 1.00 88.19 81 LEU A O 1
ATOM 651 N N . LEU A 1 82 ? -7.105 2.415 1.433 1.00 88.81 82 LEU A N 1
ATOM 652 C CA . LEU A 1 82 ? -7.113 1.473 0.315 1.00 88.81 82 LEU A CA 1
ATOM 653 C C . LEU A 1 82 ? -6.967 2.205 -1.025 1.00 88.81 82 LEU A C 1
ATOM 655 O O . LEU A 1 82 ? -6.083 1.863 -1.814 1.00 88.81 82 LEU A O 1
ATOM 659 N N . VAL A 1 83 ? -7.763 3.257 -1.235 1.00 89.69 83 VAL A N 1
ATOM 660 C CA . VAL A 1 83 ? -7.710 4.120 -2.427 1.00 89.69 83 VAL A CA 1
ATOM 661 C C . VAL A 1 83 ? -6.338 4.780 -2.573 1.00 89.69 83 VAL A C 1
ATOM 663 O O . VAL A 1 83 ? -5.749 4.744 -3.650 1.00 89.69 83 VAL A O 1
ATOM 666 N N . ALA A 1 84 ? -5.774 5.319 -1.485 1.00 85.94 84 ALA A N 1
ATOM 667 C CA . ALA A 1 84 ? -4.448 5.937 -1.510 1.00 85.94 84 ALA A CA 1
ATOM 668 C C . ALA A 1 84 ? -3.333 4.948 -1.893 1.00 85.94 84 ALA A C 1
ATOM 670 O O . ALA A 1 84 ? -2.315 5.344 -2.461 1.00 85.94 84 ALA A O 1
ATOM 671 N N . ARG A 1 85 ? -3.509 3.660 -1.573 1.00 84.06 85 ARG A N 1
ATOM 672 C CA . ARG A 1 85 ? -2.505 2.617 -1.805 1.00 84.06 85 ARG A CA 1
ATOM 673 C C . ARG A 1 85 ? -2.595 1.979 -3.185 1.00 84.06 85 ARG A C 1
ATOM 675 O O . ARG A 1 85 ? -1.561 1.571 -3.713 1.00 84.06 85 ARG A O 1
ATOM 682 N N . SER A 1 86 ? -3.783 1.862 -3.774 1.00 84.94 86 SER A N 1
ATOM 683 C CA . SER A 1 86 ? -3.905 1.405 -5.159 1.00 84.94 86 SER A CA 1
ATOM 684 C C . SER A 1 86 ? -5.221 1.810 -5.807 1.00 84.94 86 SER A C 1
ATOM 686 O O . SER A 1 86 ? -6.279 1.703 -5.192 1.00 84.94 86 SER A O 1
ATOM 688 N N . ASN A 1 87 ? -5.160 2.065 -7.111 1.00 88.69 87 ASN A N 1
ATOM 689 C CA . ASN A 1 87 ? -6.326 2.389 -7.934 1.00 88.69 87 ASN A CA 1
ATOM 690 C C . ASN A 1 87 ? -7.351 1.242 -8.060 1.00 88.69 87 ASN A C 1
ATOM 692 O O . ASN A 1 87 ? -8.441 1.456 -8.578 1.00 88.69 87 ASN A O 1
ATOM 696 N N . HIS A 1 88 ? -7.028 0.027 -7.599 1.00 86.88 88 HIS A N 1
ATOM 697 C CA . HIS A 1 88 ? -7.960 -1.107 -7.594 1.00 86.88 88 HIS A CA 1
ATOM 698 C C . HIS A 1 88 ? -9.145 -0.917 -6.635 1.00 86.88 88 HIS A C 1
ATOM 700 O O . HIS A 1 88 ? -10.129 -1.640 -6.743 1.00 86.88 88 HIS A O 1
ATOM 706 N N . TRP A 1 89 ? -9.055 0.042 -5.709 1.00 88.50 89 TRP A N 1
ATOM 707 C CA . TRP A 1 89 ? -10.054 0.287 -4.665 1.00 88.50 89 TRP A CA 1
ATOM 708 C C . TRP A 1 89 ? -10.892 1.549 -4.902 1.00 88.50 89 TRP A C 1
ATOM 710 O O . TRP A 1 89 ? -11.575 2.007 -3.992 1.00 88.50 89 TRP A O 1
ATOM 720 N N . ASN A 1 90 ? -10.834 2.139 -6.098 1.00 86.19 90 ASN A N 1
ATOM 721 C CA . ASN A 1 90 ? -11.469 3.433 -6.365 1.00 86.19 90 ASN A CA 1
ATOM 722 C C . ASN A 1 90 ? -13.007 3.397 -6.285 1.00 86.19 90 ASN A C 1
ATOM 724 O O . ASN A 1 90 ? -13.614 4.406 -5.944 1.00 86.19 90 ASN A O 1
ATOM 728 N N . ASP A 1 91 ? -13.628 2.236 -6.501 1.00 87.38 91 ASP A N 1
ATOM 729 C CA . ASP A 1 91 ? -15.088 2.088 -6.577 1.00 87.38 91 ASP A CA 1
ATOM 730 C C . ASP A 1 91 ? -15.707 1.568 -5.261 1.00 87.38 91 ASP A C 1
ATOM 732 O O . ASP A 1 91 ? -16.600 0.722 -5.257 1.00 87.38 91 ASP A O 1
ATOM 736 N N . LEU A 1 92 ? -15.222 2.050 -4.110 1.00 86.69 92 LEU A N 1
ATOM 737 C CA . LEU A 1 92 ? -15.678 1.603 -2.783 1.00 86.69 92 LEU A CA 1
ATOM 738 C C . LEU A 1 92 ? -16.710 2.521 -2.107 1.00 86.69 92 LEU A C 1
ATOM 740 O O . LEU A 1 92 ? -17.118 2.228 -0.982 1.00 86.69 92 LEU A O 1
ATOM 744 N N . GLU A 1 93 ? -17.147 3.615 -2.741 1.00 84.12 93 GLU A N 1
ATOM 745 C CA . GLU A 1 93 ? -17.983 4.646 -2.094 1.00 84.12 93 GLU A CA 1
ATOM 746 C C . GLU A 1 93 ? -19.195 4.059 -1.352 1.00 84.12 93 GLU A C 1
ATOM 748 O O . GLU A 1 93 ? -19.369 4.303 -0.157 1.00 84.12 93 GLU A O 1
ATOM 753 N N . SER A 1 94 ? -19.968 3.201 -2.019 1.00 86.06 94 SER A N 1
ATOM 754 C CA . SER A 1 94 ? -21.184 2.566 -1.487 1.00 86.06 94 SER A CA 1
ATOM 755 C C . SER A 1 94 ? -20.978 1.142 -0.955 1.00 86.06 94 SER A C 1
ATOM 757 O O . SER A 1 94 ? -21.948 0.470 -0.612 1.00 86.06 94 SER A O 1
ATOM 759 N N . THR A 1 95 ? -19.733 0.664 -0.892 1.00 90.06 95 THR A N 1
ATOM 760 C CA . THR A 1 95 ? -19.427 -0.719 -0.504 1.00 90.06 95 THR A CA 1
ATOM 761 C C . THR A 1 95 ? -19.048 -0.797 0.968 1.00 90.06 95 THR A C 1
ATOM 763 O O . THR A 1 95 ? -18.054 -0.204 1.378 1.00 90.06 95 THR A O 1
ATOM 766 N N . ASP A 1 96 ? -19.799 -1.562 1.757 1.00 90.75 96 ASP A N 1
ATOM 767 C CA . ASP A 1 96 ? -19.522 -1.745 3.191 1.00 90.75 96 ASP A CA 1
ATOM 768 C C . ASP A 1 96 ? -18.681 -2.999 3.478 1.00 90.75 96 ASP A C 1
ATOM 770 O O . ASP A 1 96 ? -17.985 -3.077 4.494 1.00 90.75 96 ASP A O 1
ATOM 774 N N . PHE A 1 97 ? -18.708 -3.985 2.575 1.00 91.25 97 PHE A N 1
ATOM 775 C CA . PHE A 1 97 ? -17.962 -5.233 2.714 1.00 91.25 97 PHE A CA 1
ATOM 776 C C . PHE A 1 97 ? -17.429 -5.749 1.373 1.00 91.25 97 PHE A C 1
ATOM 778 O O . PHE A 1 97 ? -18.063 -5.583 0.334 1.00 91.25 97 PHE A O 1
ATOM 785 N N . VAL A 1 98 ? -16.270 -6.410 1.405 1.00 90.94 98 VAL A N 1
ATOM 786 C CA . VAL A 1 98 ? -15.642 -7.052 0.239 1.00 90.94 98 VAL A CA 1
ATOM 787 C C . VAL A 1 98 ? -15.291 -8.491 0.585 1.00 90.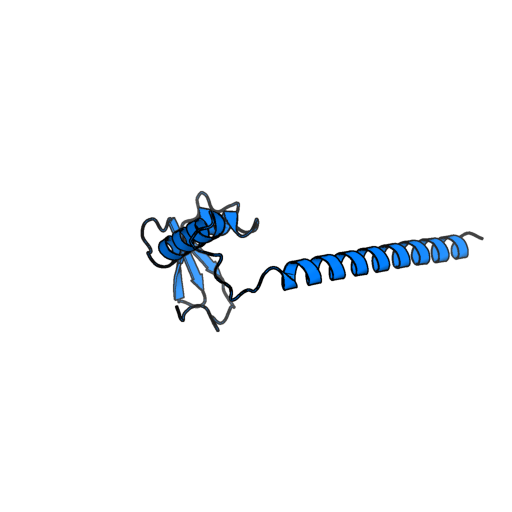94 98 VAL A C 1
ATOM 789 O O . VAL A 1 98 ? -14.566 -8.727 1.547 1.00 90.94 98 VAL A O 1
ATOM 792 N N . ASP A 1 99 ? -15.761 -9.442 -0.219 1.00 90.00 99 ASP A N 1
ATOM 793 C CA . ASP A 1 99 ? -15.414 -10.859 -0.096 1.00 90.00 99 ASP A CA 1
ATOM 794 C C . ASP A 1 99 ? -14.316 -11.238 -1.083 1.00 90.00 99 ASP A C 1
ATOM 796 O O . ASP A 1 99 ? -14.468 -11.063 -2.293 1.00 90.00 99 ASP A O 1
ATOM 800 N N . ILE A 1 100 ? -13.224 -11.807 -0.575 1.00 86.94 100 ILE A N 1
ATOM 801 C CA . ILE A 1 100 ? -12.124 -12.310 -1.398 1.00 86.94 100 ILE A CA 1
ATOM 802 C C . ILE A 1 100 ? -12.015 -13.829 -1.201 1.00 86.94 100 ILE A C 1
ATOM 804 O O . ILE A 1 100 ? -11.376 -14.290 -0.248 1.00 86.94 100 ILE A O 1
ATOM 808 N N . PRO A 1 101 ? -12.658 -14.633 -2.069 1.00 82.69 101 PRO A N 1
ATOM 809 C CA . PRO A 1 101 ? -12.594 -16.086 -1.990 1.00 82.69 101 PRO A CA 1
ATOM 810 C C . PRO A 1 101 ? -11.264 -16.629 -2.539 1.00 82.69 101 PRO A C 1
ATOM 812 O O . PRO A 1 101 ? -10.680 -16.070 -3.465 1.00 82.69 101 PRO A O 1
ATOM 815 N N . GLY A 1 102 ? -10.807 -17.766 -2.005 1.00 75.50 102 GLY A N 1
ATOM 816 C CA . GLY A 1 102 ? -9.693 -18.536 -2.580 1.00 75.50 102 GLY A CA 1
ATOM 817 C C . GLY A 1 102 ? -8.282 -18.061 -2.215 1.00 75.50 102 GLY A C 1
ATOM 818 O O . GLY A 1 102 ? -7.313 -18.588 -2.760 1.00 75.50 102 GLY A O 1
ATOM 819 N N . ILE A 1 103 ? -8.144 -17.108 -1.290 1.00 77.56 103 ILE A N 1
ATOM 820 C CA . ILE A 1 103 ? -6.849 -16.717 -0.722 1.00 77.56 103 ILE A CA 1
ATOM 821 C C . ILE A 1 103 ? -6.710 -17.356 0.657 1.00 77.56 103 ILE A C 1
ATOM 823 O O . ILE A 1 103 ? -7.487 -17.052 1.555 1.00 77.56 103 ILE A O 1
ATOM 827 N N . ILE A 1 104 ? -5.694 -18.204 0.836 1.00 69.81 104 ILE A N 1
ATOM 828 C CA . ILE A 1 104 ? -5.300 -18.692 2.162 1.00 69.81 104 ILE A CA 1
ATOM 829 C C . ILE A 1 104 ? -4.573 -17.538 2.861 1.00 69.81 104 ILE A C 1
ATOM 831 O O . ILE A 1 104 ? -3.549 -17.070 2.347 1.00 69.81 104 ILE A O 1
ATOM 835 N N . PRO A 1 105 ? -5.056 -17.049 4.014 1.00 63.12 105 PRO A N 1
ATOM 836 C CA . PRO A 1 105 ? -4.414 -15.949 4.711 1.00 63.12 105 PRO A CA 1
ATOM 837 C C . PRO A 1 105 ? -3.129 -16.425 5.406 1.00 63.12 105 PRO A C 1
ATOM 839 O O . PRO A 1 105 ? -3.098 -16.625 6.613 1.00 63.12 105 PRO A O 1
ATOM 842 N N . CYS A 1 106 ? -2.035 -16.588 4.657 1.00 58.00 106 CYS A N 1
ATOM 843 C CA . CYS A 1 106 ? -0.743 -17.009 5.218 1.00 58.00 106 CYS A CA 1
ATOM 844 C C . CYS A 1 106 ? -0.061 -15.907 6.057 1.00 58.00 106 CYS A C 1
ATOM 846 O O . CYS A 1 106 ? 0.905 -16.188 6.756 1.00 58.00 106 CYS A O 1
ATOM 848 N N . ARG A 1 107 ? -0.516 -14.646 5.954 1.00 55.50 107 ARG A N 1
ATOM 849 C CA . ARG A 1 107 ? 0.137 -13.476 6.577 1.00 55.50 107 ARG A CA 1
ATOM 850 C C . ARG A 1 107 ? -0.824 -12.339 6.956 1.00 55.50 107 ARG A C 1
ATOM 852 O O . ARG A 1 107 ? -0.401 -11.199 7.091 1.00 55.50 107 ARG A O 1
ATOM 859 N N . PHE A 1 108 ? -2.122 -12.612 7.088 1.00 54.06 108 PHE A N 1
ATOM 860 C CA . PHE A 1 108 ? -3.106 -11.548 7.355 1.00 54.06 108 PHE A CA 1
ATOM 86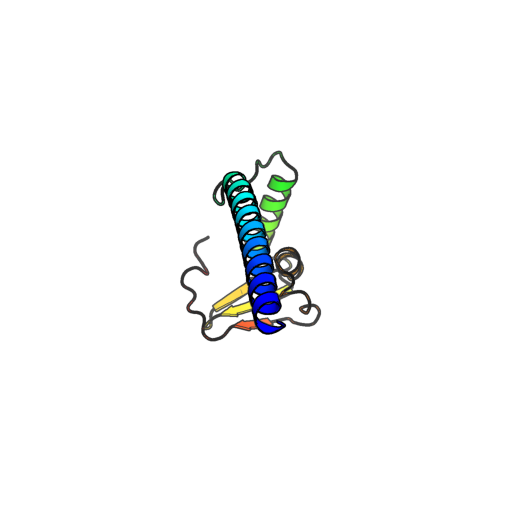1 C C . PHE A 1 108 ? -3.168 -11.092 8.819 1.00 54.06 108 PHE A C 1
ATOM 863 O O . PHE A 1 108 ? -3.928 -10.179 9.121 1.00 54.06 108 PHE A O 1
ATOM 870 N N . GLN A 1 109 ? -2.389 -11.689 9.726 1.00 48.72 109 GLN A N 1
ATOM 871 C CA . GLN A 1 109 ? -2.374 -11.272 11.127 1.00 48.72 109 GLN A CA 1
ATOM 872 C C . GLN A 1 109 ? -1.147 -11.824 11.856 1.00 48.72 109 GLN A C 1
ATOM 874 O O . GLN A 1 109 ? -1.138 -13.003 12.178 1.00 48.72 109 GLN A O 1
ATOM 879 N N . GLU A 1 110 ? -0.144 -10.977 12.075 1.00 32.69 110 GLU A N 1
ATOM 880 C CA . GLU A 1 110 ? 0.716 -10.932 13.272 1.00 32.69 110 GLU A CA 1
ATOM 881 C C . GLU A 1 110 ? 1.347 -9.527 13.326 1.00 32.69 110 GLU A C 1
ATOM 883 O O . GLU A 1 110 ? 2.546 -9.364 13.114 1.00 32.69 110 GLU A O 1
ATOM 888 N N . VAL A 1 111 ? 0.511 -8.502 13.520 1.00 34.69 111 VAL A N 1
ATOM 889 C CA . VAL A 1 111 ? 0.857 -7.258 14.231 1.00 34.69 111 VAL A CA 1
ATOM 890 C C . VAL A 1 111 ? -0.385 -6.843 15.003 1.00 34.69 111 VAL A C 1
ATOM 892 O O . VAL A 1 111 ? -1.469 -6.862 14.372 1.00 34.69 111 VAL A O 1
#

Foldseek 3Di:
DPPVVVVVVVVVVVVVVVVVVVVVVVVVVVVCVVCPVPDQPDCVDPSNVVVVVQVVCQVPLPPQQAWEAEPNDIGGDHLVVVVVVDVVSVPCPPPRYHYDYDDDCPDPDDD

InterPro domains:
  IPR000210 BTB/POZ domain [PF00651] (55-96)
  IPR000210 BTB/POZ domain [PS50097] (64-111)
  IPR011333 SKP1/BTB/POZ domain superfamily [G3DSA:3.30.710.10] (34-109)
  IPR011333 SKP1/BTB/POZ domain superfamily [SSF54695] (44-99)

Secondary structure (DSSP, 8-state):
-HHHHHHHHHHHHHHHHHHHHHHHHHHHHHHHHH--TT----TTSHHHHHHHHHHHHHHS-TT--EEEEETTEEEEE-HHHHHHH-GGGTT-TT-SEEEETT---SSS---

Organism: Haemonchus placei (NCBI:txid6290)

pLDDT: mean 81.84, std 13.06, range [32.69, 96.69]